Protein AF-A0A101H3A5-F1 (afdb_monomer_lite)

Secondary structure (DSSP, 8-state):
---SPEEEES---SSEEEEEEES-SHHHHHHHTEEEEEEEEGGGEEEEEE-TTT-HHHHHHHHHHHSTTTSSEEEEEEEEEETTEEEE-----TT------S--SS-B-TTEEEEE-TTSTTTT-EEEESS-BSSB-TTSSBGGGEEEEEEES-GGGGGG--TT-EEEEEE---

Structure (mmCIF, N/CA/C/O backbone):
data_AF-A0A101H3A5-F1
#
_entry.id   AF-A0A101H3A5-F1
#
loop_
_atom_site.group_PDB
_atom_site.id
_atom_site.type_symbol
_atom_site.label_atom_id
_atom_site.label_alt_id
_atom_site.label_comp_id
_atom_site.label_asym_id
_atom_site.label_entity_id
_atom_site.label_seq_id
_atom_site.pdbx_PDB_ins_code
_atom_site.Cartn_x
_atom_site.Cartn_y
_atom_site.Cartn_z
_atom_site.occupancy
_atom_site.B_iso_or_equiv
_atom_site.auth_seq_id
_atom_site.auth_comp_id
_atom_site.auth_asym_id
_atom_site.auth_atom_id
_atom_site.pdbx_PDB_model_num
ATOM 1 N N . GLU A 1 1 ? -26.408 -11.918 26.104 1.00 45.31 1 GLU A N 1
ATOM 2 C CA . GLU A 1 1 ? -25.743 -11.228 27.230 1.00 45.31 1 GLU A CA 1
ATOM 3 C C . GLU A 1 1 ? -24.858 -10.117 26.681 1.00 45.31 1 GLU A C 1
ATOM 5 O O . GLU A 1 1 ? -24.035 -10.393 25.813 1.00 45.31 1 GLU A O 1
ATOM 10 N N . SER A 1 2 ? -25.055 -8.864 27.106 1.00 60.91 2 SER A N 1
ATOM 11 C CA . SER A 1 2 ? -24.129 -7.779 26.770 1.00 60.91 2 SER A CA 1
ATOM 12 C C . SER A 1 2 ? -22.899 -7.920 27.667 1.00 60.91 2 SER A C 1
ATOM 14 O O . SER A 1 2 ? -23.014 -7.956 28.888 1.00 60.91 2 SER A O 1
ATOM 16 N N . ARG A 1 3 ? -21.700 -8.023 27.084 1.00 64.88 3 ARG A N 1
ATOM 17 C CA . ARG A 1 3 ? -20.439 -8.217 27.833 1.00 64.88 3 ARG A CA 1
ATOM 18 C C . ARG A 1 3 ? -20.024 -7.003 28.689 1.00 64.88 3 ARG A C 1
ATOM 20 O O . ARG A 1 3 ? -18.894 -6.943 29.155 1.00 64.88 3 ARG A O 1
ATOM 27 N N . GLY A 1 4 ? -20.917 -6.030 28.882 1.00 86.56 4 GLY A N 1
ATOM 28 C CA . GLY A 1 4 ? -20.675 -4.823 29.669 1.00 86.56 4 GLY A CA 1
ATOM 29 C C . GLY A 1 4 ? -19.625 -3.875 29.086 1.00 86.56 4 GLY A C 1
ATOM 30 O O . GLY A 1 4 ? -19.153 -3.026 29.827 1.00 86.56 4 GLY A O 1
ATOM 31 N N . ILE A 1 5 ? -19.249 -4.022 27.809 1.00 91.38 5 ILE A N 1
ATOM 32 C CA . ILE A 1 5 ? -18.293 -3.138 27.128 1.00 91.38 5 ILE A CA 1
ATOM 33 C C . ILE A 1 5 ? -19.063 -2.017 26.424 1.00 91.38 5 ILE A C 1
ATOM 35 O O . ILE A 1 5 ? -19.974 -2.295 25.643 1.00 91.38 5 ILE A O 1
ATOM 39 N N . SER A 1 6 ? -18.692 -0.768 26.695 1.00 92.88 6 SER A N 1
ATOM 40 C CA . SER A 1 6 ? -19.226 0.424 26.031 1.00 92.88 6 SER A CA 1
ATOM 41 C C . SER A 1 6 ? -18.375 0.812 24.816 1.00 92.88 6 SER A C 1
ATOM 43 O O . SER A 1 6 ? -17.151 0.847 24.913 1.00 92.88 6 SER A O 1
ATOM 45 N N . LEU A 1 7 ? -19.011 1.110 23.681 1.00 92.00 7 LEU A N 1
ATOM 46 C CA . LEU A 1 7 ? -18.356 1.636 22.479 1.00 92.00 7 LEU A CA 1
ATOM 47 C C . LEU A 1 7 ? -18.612 3.142 22.388 1.00 92.00 7 LEU A C 1
ATOM 49 O O . LEU A 1 7 ? -19.763 3.571 22.456 1.00 92.00 7 LEU A O 1
ATOM 53 N N . LYS A 1 8 ? -17.555 3.930 22.192 1.00 94.44 8 LYS A N 1
ATOM 54 C CA . LYS A 1 8 ? -17.633 5.369 21.936 1.00 94.44 8 LYS A CA 1
ATOM 55 C C . LYS A 1 8 ? -17.025 5.683 20.572 1.00 94.44 8 LYS A C 1
ATOM 57 O O . LYS A 1 8 ? -15.818 5.564 20.403 1.00 94.44 8 LYS A O 1
ATOM 62 N N . ALA A 1 9 ? -17.844 6.090 19.612 1.00 92.31 9 ALA A N 1
ATOM 63 C CA . ALA A 1 9 ? -17.345 6.600 18.341 1.00 92.31 9 ALA A CA 1
ATOM 64 C C . ALA A 1 9 ? -17.035 8.102 18.441 1.00 92.31 9 ALA A C 1
ATOM 66 O O . ALA A 1 9 ? -17.641 8.829 19.230 1.00 92.31 9 ALA A O 1
ATOM 67 N N . ASP A 1 10 ? -16.084 8.563 17.638 1.00 93.00 10 ASP A N 1
ATOM 68 C CA . ASP A 1 10 ? -15.789 9.981 17.413 1.00 93.00 10 ASP A CA 1
ATOM 69 C C . ASP A 1 10 ? -16.868 10.696 16.576 1.00 93.00 10 ASP A C 1
ATOM 71 O O . ASP A 1 10 ? -16.977 11.922 16.617 1.00 93.00 10 ASP A O 1
ATOM 75 N N . SER A 1 11 ? -17.689 9.941 15.842 1.00 91.38 11 SER A N 1
ATOM 76 C CA . SER A 1 11 ? -18.798 10.444 15.035 1.00 91.38 11 SER A CA 1
ATOM 77 C C . SER A 1 11 ? -19.931 9.421 14.923 1.00 91.38 11 SER A C 1
ATOM 79 O O . SER A 1 11 ? -19.687 8.226 14.786 1.00 91.38 11 SER A O 1
ATOM 81 N N . GLU A 1 12 ? -21.173 9.910 14.911 1.00 87.12 12 GLU A N 1
ATOM 82 C CA . GLU A 1 12 ? -22.395 9.115 14.688 1.00 87.12 12 GLU A CA 1
ATOM 83 C C . GLU A 1 12 ? -22.836 9.103 13.209 1.00 87.12 12 GLU A C 1
ATOM 85 O O . GLU A 1 12 ? -23.875 8.538 12.861 1.00 87.12 12 GLU A O 1
ATOM 90 N N . SER A 1 13 ? -22.087 9.764 12.317 1.00 88.62 13 SER A N 1
ATOM 91 C CA . SER A 1 13 ? -22.443 9.824 10.897 1.00 88.62 13 SER A CA 1
ATOM 92 C C . SER A 1 13 ? -22.400 8.426 10.256 1.00 88.62 13 SER A C 1
ATOM 94 O O . SER A 1 13 ? -21.523 7.620 10.578 1.00 88.62 13 SER A O 1
ATOM 96 N N . PRO A 1 14 ? -23.328 8.111 9.333 1.00 86.56 14 PRO A N 1
ATOM 97 C CA . PRO A 1 14 ? -23.389 6.795 8.704 1.00 86.56 14 PRO A CA 1
ATOM 98 C C . PRO A 1 14 ? -22.188 6.541 7.776 1.00 86.56 14 PRO A C 1
ATOM 100 O O . PRO A 1 14 ? -21.543 7.478 7.321 1.00 86.56 14 PRO A O 1
ATOM 103 N N . LYS A 1 15 ? -21.948 5.262 7.438 1.00 88.69 15 LYS A N 1
ATOM 104 C CA . LYS A 1 15 ? -20.932 4.793 6.463 1.00 88.69 15 LYS A CA 1
ATOM 105 C C . LYS A 1 15 ? -19.480 5.148 6.803 1.00 88.69 15 LYS A C 1
ATOM 107 O O . LYS A 1 15 ? -18.701 5.550 5.944 1.00 88.69 15 LYS A O 1
ATOM 112 N N . ARG A 1 16 ? -19.102 4.957 8.062 1.00 92.00 16 ARG A N 1
ATOM 113 C CA . ARG A 1 16 ? -17.734 5.200 8.522 1.00 92.00 16 ARG A CA 1
ATOM 114 C C . ARG A 1 16 ? -17.004 3.899 8.810 1.00 92.00 16 ARG A C 1
ATOM 116 O O . ARG A 1 16 ? -17.619 2.908 9.204 1.00 92.00 16 ARG A O 1
ATOM 123 N N . ILE A 1 17 ? -15.691 3.910 8.625 1.00 91.44 17 ILE A N 1
ATOM 124 C CA . ILE A 1 17 ? -14.802 2.784 8.909 1.00 91.44 17 ILE A CA 1
ATOM 125 C C . ILE A 1 17 ? -13.940 3.122 10.118 1.00 91.44 17 ILE A C 1
ATOM 127 O O . ILE A 1 17 ? -13.439 4.237 10.234 1.00 91.44 17 ILE A O 1
ATOM 131 N N . VAL A 1 18 ? -13.758 2.153 11.015 1.00 91.69 18 VAL A N 1
ATOM 132 C CA . VAL A 1 18 ? -12.829 2.266 12.145 1.00 91.69 18 VAL A CA 1
ATOM 133 C C . VAL A 1 18 ? -11.393 2.215 11.624 1.00 91.69 18 VAL A C 1
ATOM 135 O O . VAL A 1 18 ? -10.988 1.216 11.030 1.00 91.69 18 VAL A O 1
ATOM 138 N N . ILE A 1 19 ? -10.630 3.278 11.875 1.00 91.56 19 ILE A N 1
ATOM 139 C CA . ILE A 1 19 ? -9.212 3.383 11.495 1.00 91.56 19 ILE A CA 1
ATOM 140 C C . ILE A 1 19 ? -8.273 3.245 12.695 1.00 91.56 19 ILE A C 1
ATOM 142 O O . ILE A 1 19 ? -7.116 2.870 12.531 1.00 91.56 19 ILE A O 1
ATOM 146 N N . SER A 1 20 ? -8.764 3.495 13.910 1.00 90.62 20 SER A N 1
ATOM 147 C CA . SER A 1 20 ? -8.029 3.219 15.143 1.00 90.62 20 SER A CA 1
ATOM 148 C C . SER A 1 20 ? -8.972 3.020 16.329 1.00 90.62 20 SER A C 1
ATOM 150 O O . SER A 1 20 ? -10.154 3.369 16.278 1.00 90.62 20 SER A O 1
ATOM 152 N N . GLN A 1 21 ? -8.447 2.429 17.401 1.00 92.88 21 GLN A N 1
ATOM 153 C CA . GLN A 1 21 ? -9.164 2.240 18.658 1.00 92.88 21 GLN A CA 1
ATOM 154 C C . GLN A 1 21 ? -8.250 2.487 19.858 1.00 92.88 21 GLN A C 1
ATOM 156 O O . GLN A 1 21 ? -7.052 2.219 19.783 1.00 92.88 21 GLN A O 1
ATOM 161 N N . GLU A 1 22 ? -8.846 2.906 20.970 1.00 94.31 22 GLU A N 1
ATOM 162 C CA . GLU A 1 22 ? -8.202 3.038 22.276 1.00 94.31 22 GLU A CA 1
ATOM 163 C C . GLU A 1 22 ? -9.150 2.493 23.367 1.00 94.31 22 GLU A C 1
ATOM 165 O O . GLU A 1 22 ? -10.294 2.952 23.445 1.00 94.31 22 GLU A O 1
ATOM 170 N N . PRO A 1 23 ? -8.742 1.525 24.205 1.00 94.12 23 PRO A N 1
ATOM 171 C CA . PRO A 1 23 ? -7.439 0.860 24.213 1.00 94.12 23 PRO A CA 1
ATOM 172 C C . PRO A 1 23 ? -7.156 0.003 22.979 1.00 94.12 23 PRO A C 1
ATOM 174 O O . PRO A 1 23 ? -8.051 -0.634 22.418 1.00 94.12 23 PRO A O 1
ATOM 177 N N . GLY A 1 24 ? -5.885 -0.065 22.580 1.00 90.12 24 GLY A N 1
ATOM 178 C CA . GLY A 1 24 ? -5.443 -0.810 21.396 1.00 90.12 24 GLY A CA 1
ATOM 179 C C . GLY A 1 24 ? -5.501 -2.339 21.520 1.00 90.12 24 GLY A C 1
ATOM 180 O O . GLY A 1 24 ? -5.362 -3.037 20.515 1.00 90.12 24 GLY A O 1
ATOM 181 N N . THR A 1 25 ? -5.695 -2.891 22.726 1.00 90.12 25 THR A N 1
ATOM 182 C CA . THR A 1 25 ? -5.689 -4.344 22.956 1.00 90.12 25 THR A CA 1
ATOM 183 C C . THR A 1 25 ? -6.992 -4.855 23.557 1.00 90.12 25 THR A C 1
ATOM 185 O O . THR A 1 25 ? -7.642 -4.200 24.367 1.00 90.12 25 THR A O 1
ATOM 188 N N . THR A 1 26 ? -7.363 -6.090 23.208 1.00 90.00 26 THR A N 1
ATOM 189 C CA . THR A 1 26 ? -8.560 -6.739 23.761 1.00 90.00 26 THR A CA 1
ATOM 190 C C . THR A 1 26 ? -8.497 -6.886 25.283 1.00 90.00 26 THR A C 1
ATOM 192 O O . THR A 1 26 ? -9.530 -6.791 25.941 1.00 90.00 26 THR A O 1
ATOM 195 N N . LEU A 1 27 ? -7.309 -7.113 25.855 1.00 93.56 27 LEU A N 1
ATOM 196 C CA . LEU A 1 27 ? -7.141 -7.250 27.304 1.00 93.56 27 LEU A CA 1
ATOM 197 C C . LEU A 1 27 ? -7.436 -5.933 28.024 1.00 93.56 27 LEU A C 1
ATOM 199 O O . LEU A 1 27 ? -8.144 -5.937 29.032 1.00 93.56 27 LEU A O 1
ATOM 203 N N . ASP A 1 28 ? -6.960 -4.819 27.474 1.00 94.94 28 ASP A N 1
ATOM 204 C CA . ASP A 1 28 ? -7.196 -3.496 28.045 1.00 94.94 28 ASP A CA 1
ATOM 205 C C . ASP A 1 28 ? -8.663 -3.083 27.891 1.00 94.94 28 ASP A C 1
ATOM 207 O O . ASP A 1 28 ? -9.275 -2.642 28.859 1.00 94.94 28 ASP A O 1
ATOM 211 N N . VAL A 1 29 ? -9.293 -3.366 26.745 1.00 94.69 29 VAL A N 1
ATOM 212 C CA . VAL A 1 29 ? -10.740 -3.144 26.555 1.00 94.69 29 VAL A CA 1
ATOM 213 C C . VAL A 1 29 ? -11.574 -3.934 27.569 1.00 94.69 29 VAL A C 1
ATOM 215 O O . VAL A 1 29 ? -12.538 -3.413 28.130 1.00 94.69 29 VAL A O 1
ATOM 218 N N . LEU A 1 30 ? -11.222 -5.196 27.838 1.00 93.31 30 LEU A N 1
ATOM 219 C CA . LEU A 1 30 ? -11.921 -6.011 28.840 1.00 93.31 30 LEU A CA 1
ATOM 220 C C . LEU A 1 30 ? -11.729 -5.469 30.262 1.00 93.31 30 LEU A C 1
ATOM 222 O O . LEU A 1 30 ? -12.654 -5.542 31.073 1.00 93.31 30 LEU A O 1
ATOM 226 N N . LYS A 1 31 ? -10.543 -4.928 30.558 1.00 93.62 31 LYS A N 1
ATOM 227 C CA . LYS A 1 31 ? -10.215 -4.306 31.844 1.00 93.62 31 LYS A CA 1
ATOM 228 C C . LYS A 1 31 ? -10.975 -2.995 32.047 1.00 93.62 31 LYS A C 1
ATOM 230 O O . LYS A 1 31 ? -11.534 -2.783 33.120 1.00 93.62 31 LYS A O 1
ATOM 235 N N . GLU A 1 32 ? -11.011 -2.140 31.031 1.00 94.31 32 GLU A N 1
ATOM 236 C CA . GLU A 1 32 ? -11.638 -0.816 31.085 1.00 94.31 32 GLU A CA 1
ATOM 237 C C . GLU A 1 32 ? -13.152 -0.860 30.881 1.00 94.31 32 GLU A C 1
ATOM 239 O O . GLU A 1 32 ? -13.859 0.056 31.296 1.00 94.31 32 GLU A O 1
ATOM 244 N N . LYS A 1 33 ? -13.666 -1.935 30.270 1.00 94.62 33 LYS A N 1
ATOM 245 C CA . LYS A 1 33 ? -15.075 -2.080 29.873 1.00 94.62 33 LYS A CA 1
ATOM 246 C C . LYS A 1 33 ? -15.554 -0.960 28.945 1.00 94.62 33 LYS A C 1
ATOM 248 O O . LYS A 1 33 ? -16.752 -0.696 28.834 1.00 94.62 33 LYS A O 1
ATOM 253 N N . GLN A 1 34 ? -14.630 -0.320 28.246 1.00 94.31 34 GLN A N 1
ATOM 254 C CA . GLN A 1 34 ? -14.905 0.717 27.272 1.00 94.31 34 GLN A CA 1
ATOM 255 C C . GLN A 1 34 ? -13.868 0.648 26.154 1.00 94.31 34 GLN A C 1
ATOM 257 O O . GLN A 1 34 ? -12.732 0.235 26.368 1.00 94.31 34 GLN A O 1
ATOM 262 N N . VAL A 1 35 ? -14.282 1.039 24.955 1.00 95.56 35 VAL A N 1
ATOM 263 C CA . VAL A 1 35 ? -13.397 1.277 23.822 1.00 95.56 35 VAL A CA 1
ATOM 264 C C . VAL A 1 35 ? -13.880 2.515 23.080 1.00 95.56 35 VAL A C 1
ATOM 266 O O . VAL A 1 35 ? -15.072 2.662 22.801 1.00 95.56 35 VAL A O 1
ATOM 269 N N . SER A 1 36 ? -12.954 3.414 22.784 1.00 96.06 36 SER A N 1
ATOM 270 C CA . SER A 1 36 ? -13.170 4.538 21.884 1.00 96.06 36 SER A CA 1
ATOM 271 C C . SER A 1 36 ? -12.625 4.186 20.506 1.00 96.06 36 SER A C 1
ATOM 273 O O . SER A 1 36 ? -11.554 3.593 20.405 1.00 96.06 36 SER A O 1
ATOM 275 N N . VAL A 1 37 ? -13.349 4.537 19.450 1.00 94.19 37 VAL A N 1
ATOM 276 C CA . VAL A 1 37 ? -12.925 4.319 18.065 1.00 94.19 37 VAL A CA 1
ATOM 277 C C . VAL A 1 37 ? -12.839 5.643 17.327 1.00 94.19 37 VAL A C 1
ATOM 279 O O . VAL A 1 37 ? -13.738 6.479 17.433 1.00 94.19 37 VAL A O 1
ATOM 282 N N . THR A 1 38 ? -11.765 5.801 16.564 1.00 93.56 38 THR A N 1
ATOM 283 C CA . THR A 1 38 ? -11.629 6.870 15.577 1.00 93.56 38 THR A CA 1
ATOM 284 C C . THR A 1 38 ? -12.060 6.318 14.234 1.00 93.56 38 THR A C 1
ATOM 286 O O . THR A 1 38 ? -11.674 5.206 13.844 1.00 93.56 38 THR A O 1
ATOM 289 N N . THR A 1 39 ? -12.870 7.086 13.520 1.00 93.56 39 THR A N 1
ATOM 290 C CA . THR A 1 39 ? -13.487 6.641 12.280 1.00 93.56 39 THR A CA 1
ATOM 291 C C . THR A 1 39 ? -13.215 7.607 11.134 1.00 93.56 39 THR A C 1
ATOM 293 O O . THR A 1 39 ? -12.937 8.786 11.338 1.00 93.56 39 THR A O 1
ATOM 296 N N . MET A 1 40 ? -13.319 7.107 9.909 1.00 91.50 40 MET A N 1
ATOM 297 C CA . MET A 1 40 ? -13.141 7.853 8.662 1.00 91.50 40 MET A CA 1
ATOM 298 C C . MET A 1 40 ? -14.311 7.564 7.720 1.00 91.50 40 MET A C 1
ATOM 300 O O . MET A 1 40 ? -14.935 6.508 7.836 1.00 91.50 40 MET A O 1
ATOM 304 N N . ASP A 1 41 ? -14.634 8.489 6.815 1.00 92.12 41 ASP A N 1
ATOM 305 C CA . ASP A 1 41 ? -15.611 8.205 5.764 1.00 92.12 41 ASP A CA 1
ATOM 306 C C . ASP A 1 41 ? -15.112 7.045 4.892 1.00 92.12 41 ASP A C 1
ATOM 308 O O . ASP A 1 41 ? -13.939 6.983 4.530 1.00 92.12 41 ASP A O 1
ATOM 312 N N . GLN A 1 42 ? -15.981 6.090 4.568 1.00 89.31 42 GLN A N 1
ATOM 313 C CA . GLN A 1 42 ? -15.603 4.981 3.697 1.00 89.31 42 GLN A CA 1
ATOM 314 C C . GLN A 1 42 ? -15.087 5.462 2.330 1.00 89.31 42 GLN A C 1
ATOM 316 O O . GLN A 1 42 ? -14.244 4.783 1.739 1.00 89.31 42 GLN A O 1
ATOM 321 N N . ASP A 1 43 ? -15.554 6.614 1.851 1.00 89.25 43 ASP A N 1
ATOM 322 C CA . ASP A 1 43 ? -15.135 7.182 0.570 1.00 89.25 43 ASP A CA 1
ATOM 323 C C . ASP A 1 43 ? -13.690 7.724 0.603 1.00 89.25 43 ASP A C 1
ATOM 325 O O . ASP A 1 43 ? -13.059 7.828 -0.449 1.00 89.25 43 ASP A O 1
ATOM 329 N N . ASP A 1 44 ? -13.121 7.967 1.790 1.00 91.00 44 ASP A N 1
ATOM 330 C CA . ASP A 1 44 ? -11.727 8.401 1.974 1.00 91.00 44 ASP A CA 1
ATOM 331 C C . ASP A 1 44 ? -10.731 7.221 2.045 1.00 91.00 44 ASP A C 1
ATOM 333 O O . ASP A 1 44 ? -9.516 7.421 2.074 1.00 91.00 44 ASP A O 1
ATOM 337 N N . VAL A 1 45 ? -11.224 5.976 2.041 1.00 93.88 45 VAL A N 1
ATOM 338 C CA . VAL A 1 45 ? -10.390 4.765 2.021 1.00 93.88 45 VAL A CA 1
ATOM 339 C C . VAL A 1 45 ? -10.153 4.309 0.585 1.00 93.88 45 VAL A C 1
ATOM 341 O O . VAL A 1 45 ? -11.088 4.218 -0.210 1.00 93.88 45 VAL A O 1
ATOM 344 N N . ILE A 1 46 ? -8.903 3.995 0.253 1.00 95.88 46 ILE A N 1
ATOM 345 C CA . ILE A 1 46 ? -8.478 3.554 -1.078 1.00 95.88 46 ILE A CA 1
ATOM 346 C C . ILE A 1 46 ? -8.454 2.026 -1.135 1.00 95.88 46 ILE A C 1
ATOM 348 O O . ILE A 1 46 ? -7.751 1.372 -0.358 1.00 95.88 46 ILE A O 1
ATOM 352 N N . ASP A 1 47 ? -9.181 1.444 -2.085 1.00 96.69 47 ASP A N 1
ATOM 353 C CA . ASP A 1 47 ? -9.140 0.001 -2.304 1.00 96.69 47 ASP A CA 1
ATOM 354 C C . ASP A 1 47 ? -7.883 -0.417 -3.086 1.00 96.69 47 ASP A C 1
ATOM 356 O O . ASP A 1 47 ? -7.516 0.176 -4.107 1.00 96.69 47 ASP A O 1
ATOM 360 N N . ILE A 1 48 ? -7.251 -1.502 -2.636 1.00 98.12 48 ILE A N 1
ATOM 361 C CA . ILE A 1 48 ? -6.102 -2.131 -3.292 1.00 98.12 48 ILE A CA 1
ATOM 362 C C . ILE A 1 48 ? -6.322 -3.635 -3.474 1.00 98.12 48 ILE A C 1
ATOM 364 O O . ILE A 1 48 ? -6.975 -4.291 -2.664 1.00 98.12 48 ILE A O 1
ATOM 368 N N . THR A 1 49 ? -5.727 -4.210 -4.512 1.00 98.12 49 THR A N 1
ATOM 369 C CA . THR A 1 49 ? -5.622 -5.667 -4.687 1.00 98.12 49 THR A CA 1
ATOM 370 C C . THR A 1 49 ? -4.155 -6.057 -4.661 1.00 98.12 49 THR A C 1
ATOM 372 O O . THR A 1 49 ? -3.361 -5.436 -5.359 1.00 98.12 49 THR A O 1
ATOM 375 N N . LEU A 1 50 ? -3.796 -7.076 -3.879 1.00 98.12 50 LEU A N 1
ATOM 376 C CA . LEU A 1 50 ? -2.418 -7.549 -3.739 1.00 98.12 50 LEU A CA 1
ATOM 377 C C . LEU A 1 50 ? -2.212 -8.877 -4.474 1.00 98.12 50 LEU A C 1
ATOM 379 O O . LEU A 1 50 ? -3.109 -9.715 -4.547 1.00 98.12 50 LEU A O 1
ATOM 383 N N . PHE A 1 51 ? -1.023 -9.067 -5.039 1.00 97.56 51 PHE A N 1
ATOM 384 C CA . PHE A 1 51 ? -0.658 -10.248 -5.820 1.00 97.56 51 PHE A CA 1
ATOM 385 C C . PHE A 1 51 ? 0.099 -11.269 -4.968 1.00 97.56 51 PHE A C 1
ATOM 387 O O . PHE A 1 51 ? 1.299 -11.476 -5.158 1.00 97.56 51 PHE A O 1
ATOM 394 N N . ASP A 1 52 ? -0.610 -11.932 -4.054 1.00 96.44 52 ASP A N 1
ATOM 395 C CA . ASP A 1 52 ? -0.046 -12.958 -3.164 1.00 96.44 52 ASP A CA 1
ATOM 396 C C . ASP A 1 52 ? 0.727 -14.055 -3.909 1.00 96.44 52 ASP A C 1
ATOM 398 O O . ASP A 1 52 ? 1.794 -14.465 -3.464 1.00 96.44 52 ASP A O 1
ATOM 402 N N . ASP A 1 53 ? 0.233 -14.488 -5.070 1.00 97.19 53 ASP A N 1
ATOM 403 C CA . ASP A 1 53 ? 0.855 -15.576 -5.833 1.00 97.19 53 ASP A CA 1
ATOM 404 C C . ASP A 1 53 ? 2.124 -15.142 -6.581 1.00 97.19 53 ASP A C 1
ATOM 406 O O . ASP A 1 53 ? 2.963 -15.976 -6.921 1.00 97.19 53 ASP A O 1
ATOM 410 N N . LYS A 1 54 ? 2.266 -13.840 -6.868 1.00 97.25 54 LYS A N 1
ATOM 411 C CA . LYS A 1 54 ? 3.374 -13.310 -7.678 1.00 97.25 54 LYS A CA 1
ATOM 412 C C . LYS A 1 5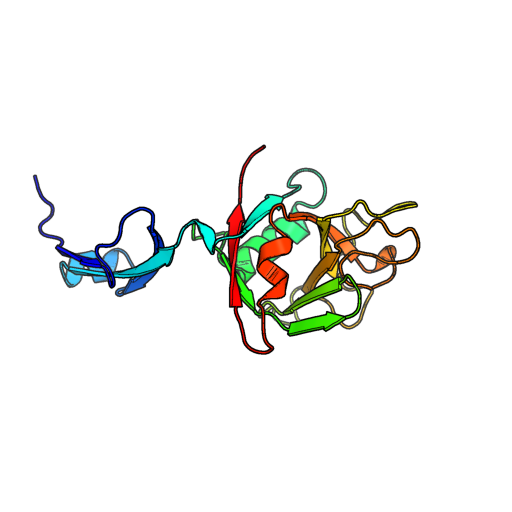4 ? 4.477 -12.693 -6.830 1.00 97.25 54 LYS A C 1
ATOM 414 O O . LYS A 1 54 ? 5.647 -12.856 -7.165 1.00 97.25 54 LYS A O 1
ATOM 419 N N . ALA A 1 55 ? 4.110 -11.989 -5.760 1.00 97.69 55 ALA A N 1
ATOM 420 C CA . ALA A 1 55 ? 5.042 -11.288 -4.882 1.00 97.69 55 ALA A CA 1
ATOM 421 C C . ALA A 1 55 ? 4.801 -11.583 -3.387 1.00 97.69 55 ALA A C 1
ATOM 423 O O . ALA A 1 55 ? 4.666 -10.646 -2.595 1.00 97.69 55 ALA A O 1
ATOM 424 N N . PRO A 1 56 ? 4.722 -12.863 -2.963 1.00 98.06 56 PRO A N 1
ATOM 425 C CA . PRO A 1 56 ? 4.307 -13.230 -1.607 1.00 98.06 56 PRO A CA 1
ATOM 426 C C . PRO A 1 56 ? 5.170 -12.598 -0.510 1.00 98.06 56 PRO A C 1
ATOM 428 O O . PRO A 1 56 ? 4.655 -12.229 0.547 1.00 98.06 56 PRO A O 1
ATOM 431 N N . ARG A 1 57 ? 6.485 -12.464 -0.729 1.00 98.31 57 ARG A N 1
ATOM 432 C CA . ARG A 1 57 ? 7.405 -11.943 0.295 1.00 98.31 57 ARG A CA 1
ATOM 433 C C . ARG A 1 57 ? 7.282 -10.433 0.424 1.00 98.31 57 ARG A C 1
ATOM 435 O O . ARG A 1 57 ? 7.189 -9.918 1.536 1.00 98.31 57 ARG A O 1
ATOM 442 N N . THR A 1 58 ? 7.255 -9.734 -0.703 1.00 98.50 58 THR A N 1
ATOM 443 C CA . THR A 1 58 ? 7.117 -8.276 -0.746 1.00 98.50 58 THR A CA 1
ATOM 444 C C . THR A 1 58 ? 5.746 -7.854 -0.229 1.00 98.50 58 THR A C 1
ATOM 446 O O . THR A 1 58 ? 5.652 -6.923 0.566 1.00 98.50 58 THR A O 1
ATOM 449 N N . VAL A 1 59 ? 4.691 -8.589 -0.590 1.00 98.50 59 VAL A N 1
ATOM 450 C CA . VAL A 1 59 ? 3.330 -8.378 -0.083 1.00 98.50 59 VAL A CA 1
ATOM 451 C C . VAL A 1 59 ? 3.254 -8.591 1.434 1.00 98.50 59 VAL A C 1
ATOM 453 O O . VAL A 1 59 ? 2.611 -7.800 2.123 1.00 98.50 59 VAL A O 1
ATOM 456 N N . ASP A 1 60 ? 3.918 -9.609 1.997 1.00 98.38 60 ASP A N 1
ATOM 457 C CA . ASP A 1 60 ? 3.954 -9.805 3.456 1.00 98.38 60 ASP A CA 1
ATOM 458 C C . ASP A 1 60 ? 4.628 -8.633 4.187 1.00 98.38 60 ASP A C 1
ATOM 460 O O . ASP A 1 60 ? 4.106 -8.154 5.199 1.00 98.38 60 ASP A O 1
ATOM 464 N N . ILE A 1 61 ? 5.743 -8.130 3.643 1.00 98.31 61 ILE A N 1
ATOM 465 C CA . ILE A 1 61 ? 6.441 -6.941 4.153 1.00 98.31 61 ILE A CA 1
ATOM 466 C C . ILE A 1 61 ? 5.510 -5.728 4.084 1.00 98.31 61 ILE A C 1
ATOM 468 O O . ILE A 1 61 ? 5.272 -5.088 5.109 1.00 98.31 61 ILE A O 1
ATOM 472 N N . PHE A 1 62 ? 4.918 -5.464 2.918 1.00 98.44 62 PHE A N 1
ATOM 473 C CA . PHE A 1 62 ? 3.973 -4.368 2.723 1.00 98.44 62 PHE A CA 1
ATOM 474 C C . PHE A 1 62 ? 2.829 -4.426 3.743 1.00 98.44 62 PHE A C 1
ATOM 476 O O . PHE A 1 62 ? 2.583 -3.452 4.454 1.00 98.44 62 PHE A O 1
ATOM 483 N N . ARG A 1 63 ? 2.181 -5.588 3.917 1.00 98.25 63 ARG A N 1
ATOM 484 C CA . ARG A 1 63 ? 1.097 -5.751 4.899 1.00 98.25 63 ARG A CA 1
ATOM 485 C C . ARG A 1 63 ? 1.558 -5.523 6.335 1.00 98.25 63 ARG A C 1
ATOM 487 O O . ARG A 1 63 ? 0.803 -4.994 7.150 1.00 98.25 63 ARG A O 1
ATOM 494 N N . ARG A 1 64 ? 2.769 -5.956 6.687 1.00 97.81 64 ARG A N 1
ATOM 495 C CA . ARG A 1 64 ? 3.312 -5.777 8.039 1.00 97.81 64 ARG A CA 1
ATOM 496 C C . ARG A 1 64 ? 3.519 -4.300 8.367 1.00 97.81 64 ARG A C 1
ATOM 498 O O . ARG A 1 64 ? 3.135 -3.899 9.462 1.00 97.81 64 ARG A O 1
ATOM 505 N N . PHE A 1 65 ? 4.099 -3.530 7.451 1.00 97.62 65 PHE A N 1
ATOM 506 C CA . PHE A 1 65 ? 4.495 -2.141 7.715 1.00 97.62 65 PHE A CA 1
ATOM 507 C C . PHE A 1 65 ? 3.409 -1.108 7.417 1.00 97.62 65 PHE A C 1
ATOM 509 O O . PHE A 1 65 ? 3.451 -0.015 7.962 1.00 97.62 65 PHE A O 1
ATOM 516 N N . THR A 1 66 ? 2.377 -1.481 6.662 1.00 97.25 66 THR A N 1
ATOM 517 C CA . THR A 1 66 ? 1.141 -0.686 6.552 1.00 97.25 66 THR A CA 1
ATOM 518 C C . THR A 1 66 ? 0.118 -1.008 7.639 1.00 97.25 66 THR A C 1
ATOM 520 O O . THR A 1 66 ? -0.867 -0.297 7.793 1.00 97.25 66 THR A O 1
ATOM 523 N N . GLY A 1 67 ? 0.301 -2.097 8.393 1.00 95.75 67 GLY A N 1
ATOM 524 C CA . GLY A 1 67 ? -0.651 -2.555 9.410 1.00 95.75 67 GLY A CA 1
ATOM 525 C C . GLY A 1 67 ? -1.738 -3.509 8.898 1.00 95.75 67 GLY A C 1
ATOM 526 O O . GLY A 1 67 ? -2.394 -4.154 9.720 1.00 95.75 67 GLY A O 1
ATOM 527 N N . LEU A 1 68 ? -1.864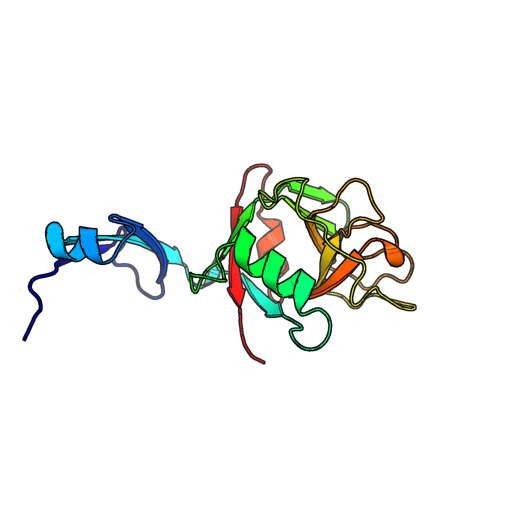 -3.714 7.580 1.00 96.44 68 LEU A N 1
ATOM 528 C CA . LEU A 1 68 ? -2.829 -4.643 6.961 1.00 96.44 68 LEU A CA 1
ATOM 529 C C . LEU A 1 68 ? -2.691 -6.102 7.429 1.00 96.44 68 LEU A C 1
ATOM 531 O O . LEU A 1 68 ? -3.612 -6.902 7.295 1.00 96.44 68 LEU A O 1
ATOM 535 N N . LYS A 1 69 ? -1.546 -6.487 8.008 1.00 94.88 69 LYS A N 1
ATOM 536 C CA . LYS A 1 69 ? -1.366 -7.822 8.606 1.00 94.88 69 LYS A CA 1
ATOM 537 C C . LYS A 1 69 ? -2.257 -8.039 9.836 1.00 94.88 69 LYS A C 1
ATOM 539 O O . LYS A 1 69 ? -2.544 -9.183 10.182 1.00 94.88 69 LYS A O 1
ATOM 544 N N . ARG A 1 70 ? -2.619 -6.962 10.539 1.00 90.12 70 ARG A N 1
ATOM 545 C CA . ARG A 1 70 ? -3.365 -6.991 11.809 1.00 90.12 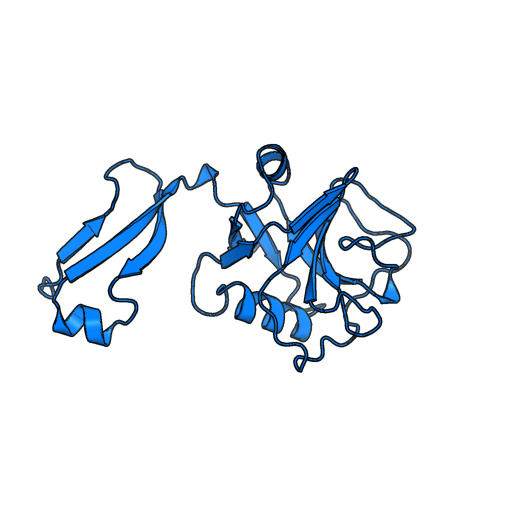70 ARG A CA 1
ATOM 546 C C . ARG A 1 70 ? -4.723 -6.310 11.707 1.00 90.12 70 ARG A C 1
ATOM 548 O O . ARG A 1 70 ? -5.646 -6.714 12.407 1.00 90.12 70 ARG A O 1
ATOM 555 N N . TYR A 1 71 ? -4.828 -5.295 10.858 1.00 91.88 71 TYR A N 1
ATOM 556 C CA . TYR A 1 71 ? -5.999 -4.441 10.738 1.00 91.88 71 TYR A CA 1
ATOM 557 C C . TYR A 1 71 ? -6.601 -4.543 9.340 1.00 91.88 71 TYR A C 1
ATOM 559 O O . TYR A 1 71 ? -5.903 -4.798 8.366 1.00 91.88 71 TYR A O 1
ATOM 567 N N . SER A 1 72 ? -7.912 -4.319 9.245 1.00 90.94 72 SER A N 1
ATOM 568 C CA . SER A 1 72 ? -8.605 -4.280 7.949 1.00 90.94 72 SER A CA 1
ATOM 569 C C . SER A 1 72 ? -8.255 -3.046 7.111 1.00 90.94 72 SER A C 1
ATOM 571 O O . SER A 1 72 ? -8.407 -3.082 5.892 1.00 90.94 72 SER A O 1
ATOM 573 N N . ILE A 1 73 ? -7.772 -1.988 7.770 1.00 95.88 73 ILE A N 1
ATOM 574 C CA . ILE A 1 73 ? -7.318 -0.742 7.162 1.00 95.88 73 ILE A CA 1
ATOM 575 C C . ILE A 1 73 ? -5.835 -0.563 7.468 1.00 95.88 73 ILE A C 1
ATOM 577 O O . ILE A 1 73 ? -5.419 -0.666 8.623 1.00 95.88 73 ILE A O 1
ATOM 581 N N . GLY A 1 74 ? -5.050 -0.320 6.425 1.00 96.62 74 GLY A N 1
ATOM 582 C CA . GLY A 1 74 ? -3.644 0.036 6.521 1.00 96.62 74 GLY A CA 1
ATOM 583 C C . GLY A 1 74 ? -3.438 1.538 6.417 1.00 96.62 74 GLY A C 1
ATOM 584 O O . GLY A 1 74 ? -4.280 2.249 5.874 1.00 96.62 74 GLY A O 1
ATOM 585 N N . MET A 1 75 ? -2.295 1.999 6.903 1.00 96.25 75 MET A N 1
ATOM 586 C CA . MET A 1 75 ? -1.838 3.380 6.798 1.00 96.25 75 MET A CA 1
ATOM 587 C C . MET A 1 75 ? -0.613 3.429 5.895 1.00 96.25 75 MET A C 1
ATOM 589 O O . MET A 1 75 ? 0.280 2.586 6.011 1.00 96.25 75 MET A O 1
ATOM 593 N N . LEU A 1 76 ? -0.570 4.410 5.002 1.00 96.81 76 LEU A N 1
ATOM 594 C CA . LEU A 1 76 ? 0.546 4.588 4.088 1.00 96.81 76 LEU A CA 1
ATOM 595 C C . LEU A 1 76 ? 0.892 6.089 4.001 1.00 96.81 76 LEU A C 1
ATOM 597 O O . LEU A 1 76 ? 0.131 6.853 3.401 1.00 96.81 76 LEU A O 1
ATOM 601 N N . PRO A 1 77 ? 1.983 6.537 4.656 1.00 97.38 77 PRO A N 1
ATOM 602 C CA . PRO A 1 77 ? 2.374 7.946 4.681 1.00 97.38 77 PRO A CA 1
ATOM 603 C C . PRO A 1 77 ? 2.737 8.444 3.284 1.00 97.38 77 PRO A C 1
ATOM 605 O O . PRO A 1 77 ? 3.543 7.818 2.592 1.00 97.38 77 PRO A O 1
ATOM 608 N N . PHE A 1 78 ? 2.140 9.553 2.859 1.00 97.62 78 PHE A N 1
ATOM 609 C CA . PHE A 1 78 ? 2.460 10.173 1.581 1.00 97.62 78 PHE A CA 1
ATOM 610 C C . PHE A 1 78 ? 3.819 10.866 1.666 1.00 97.62 78 PHE A C 1
ATOM 612 O O . PHE A 1 78 ? 4.060 11.655 2.580 1.00 97.62 78 PHE A O 1
ATOM 619 N N . PHE A 1 79 ? 4.695 10.558 0.709 1.00 95.81 79 PHE A N 1
ATOM 620 C CA . PHE A 1 79 ? 6.034 11.126 0.648 1.00 95.81 79 PHE A CA 1
ATOM 621 C C . PHE A 1 79 ? 6.060 12.312 -0.315 1.00 95.81 79 PHE A C 1
ATOM 623 O O . PHE A 1 79 ? 6.124 13.459 0.115 1.00 95.81 79 PHE A O 1
ATOM 630 N N . PHE A 1 80 ? 5.940 12.051 -1.616 1.00 95.19 80 PHE A N 1
ATOM 631 C CA . PHE A 1 80 ? 5.772 13.090 -2.629 1.00 95.19 80 PHE A CA 1
ATOM 632 C C . PHE A 1 80 ? 5.187 12.508 -3.916 1.00 95.19 80 PHE A C 1
ATOM 634 O O . PHE A 1 80 ? 5.123 11.293 -4.109 1.00 95.19 80 PHE A O 1
ATOM 641 N N . SER A 1 81 ? 4.781 13.390 -4.820 1.00 95.19 81 SER A N 1
ATOM 642 C CA . SER A 1 81 ? 4.348 13.037 -6.168 1.00 95.19 81 SER A CA 1
ATOM 643 C C . SER A 1 81 ? 5.083 13.880 -7.197 1.00 95.19 81 SER A C 1
ATOM 645 O O . SER A 1 81 ? 5.421 15.037 -6.937 1.00 95.19 81 SER A O 1
ATOM 647 N N . PHE A 1 82 ? 5.296 13.323 -8.379 1.00 93.44 82 PHE A N 1
ATOM 648 C CA . PHE A 1 82 ? 5.798 14.056 -9.535 1.00 93.44 82 PHE A CA 1
ATOM 649 C C . PHE A 1 82 ? 5.233 13.433 -10.809 1.00 93.44 82 PHE A C 1
ATOM 651 O O . PHE A 1 82 ? 5.102 12.213 -10.895 1.00 93.44 82 PHE A O 1
ATOM 658 N N . ASP A 1 83 ? 4.892 14.276 -11.781 1.00 92.06 83 ASP A N 1
ATOM 659 C CA . ASP A 1 83 ? 4.170 13.875 -12.990 1.00 92.06 83 ASP A CA 1
ATOM 660 C C . ASP A 1 83 ? 2.948 12.994 -12.661 1.00 92.06 83 ASP A C 1
ATOM 662 O O . ASP A 1 83 ? 1.983 13.471 -12.070 1.00 92.06 83 ASP A O 1
ATOM 666 N N . ASP A 1 84 ? 2.990 11.716 -13.028 1.00 93.12 84 ASP A N 1
ATOM 667 C CA . ASP A 1 84 ? 1.938 10.718 -12.836 1.00 93.12 84 ASP A CA 1
ATOM 668 C C . ASP A 1 84 ? 2.294 9.660 -11.773 1.00 93.12 84 ASP A C 1
ATOM 670 O O . ASP A 1 84 ? 1.672 8.594 -11.729 1.00 93.12 84 ASP A O 1
ATOM 674 N N . VAL A 1 85 ? 3.318 9.914 -10.952 1.00 95.50 85 VAL A N 1
ATOM 675 C CA . VAL A 1 85 ? 3.827 8.995 -9.928 1.00 95.50 85 VAL A CA 1
ATOM 676 C C . VAL A 1 85 ? 3.531 9.533 -8.535 1.00 95.50 85 VAL A C 1
ATOM 678 O O . VAL A 1 85 ? 3.857 10.674 -8.209 1.00 95.50 85 VAL A O 1
ATOM 681 N N . TRP A 1 86 ? 2.988 8.666 -7.686 1.00 97.62 86 TRP A N 1
ATOM 682 C CA . TRP A 1 86 ? 2.743 8.923 -6.271 1.00 97.62 86 TRP A CA 1
ATOM 683 C C . TRP A 1 86 ? 3.597 7.985 -5.431 1.00 97.62 86 TRP A C 1
ATOM 685 O O . TRP A 1 86 ? 3.503 6.765 -5.584 1.00 97.62 86 TRP A O 1
ATOM 695 N N . LEU A 1 87 ? 4.423 8.550 -4.552 1.00 97.50 87 LEU A N 1
ATOM 696 C CA . LEU A 1 87 ? 5.326 7.807 -3.685 1.00 97.50 87 LEU A CA 1
ATOM 697 C C . LEU A 1 87 ? 4.924 7.938 -2.221 1.00 97.50 87 LEU A C 1
ATOM 699 O O . LEU A 1 87 ? 4.479 8.986 -1.748 1.00 97.50 87 LEU A O 1
ATOM 703 N N . PHE A 1 88 ? 5.137 6.848 -1.502 1.00 98.00 88 PHE A N 1
ATOM 704 C CA . PHE A 1 88 ? 4.813 6.692 -0.102 1.00 98.00 88 PHE A CA 1
ATOM 705 C C . PHE A 1 88 ? 5.979 6.053 0.641 1.00 98.00 88 PHE A C 1
ATOM 707 O O . PHE A 1 88 ? 6.681 5.191 0.103 1.00 98.00 88 PHE A O 1
ATOM 714 N N . GLU A 1 89 ? 6.137 6.436 1.900 1.00 96.56 89 GLU A N 1
ATOM 715 C CA . GLU A 1 89 ? 7.253 6.013 2.740 1.00 96.56 89 GLU A CA 1
ATOM 716 C C . GLU A 1 89 ? 6.723 5.314 4.001 1.00 96.56 89 GLU A C 1
ATOM 718 O O . GLU A 1 89 ? 6.498 5.946 5.034 1.00 96.56 89 GLU A O 1
ATOM 723 N N . PRO A 1 90 ? 6.445 3.999 3.930 1.00 96.38 90 PRO A N 1
ATOM 724 C CA . PRO A 1 90 ? 6.187 3.220 5.133 1.00 96.38 90 PRO A CA 1
ATOM 725 C C . PRO A 1 90 ? 7.461 3.121 5.985 1.00 96.38 90 PRO A C 1
ATOM 727 O O . PRO A 1 90 ? 8.563 2.984 5.455 1.00 96.38 90 PRO A O 1
ATOM 730 N N . ASP A 1 91 ? 7.304 3.106 7.310 1.00 95.19 91 ASP A N 1
ATOM 731 C CA . ASP A 1 91 ? 8.417 2.979 8.263 1.00 95.19 91 ASP A CA 1
ATOM 732 C C . ASP A 1 91 ? 8.965 1.538 8.287 1.00 95.19 91 ASP A C 1
ATOM 734 O O . ASP A 1 91 ? 8.611 0.705 9.130 1.00 95.19 91 ASP A O 1
ATOM 738 N N . ILE A 1 92 ? 9.782 1.209 7.284 1.00 95.62 92 ILE A N 1
ATOM 739 C CA . ILE A 1 92 ? 10.441 -0.087 7.117 1.00 95.62 92 ILE A CA 1
ATOM 740 C C . ILE A 1 92 ? 11.896 0.035 7.598 1.00 95.62 92 ILE A C 1
ATOM 742 O O . ILE A 1 92 ? 12.680 0.771 7.005 1.00 95.62 92 ILE A O 1
ATOM 746 N N . PRO A 1 93 ? 12.324 -0.736 8.616 1.00 94.25 93 PRO A N 1
ATOM 747 C CA . PRO A 1 93 ? 13.715 -0.728 9.057 1.00 94.25 93 PRO A CA 1
ATOM 748 C C . PRO A 1 93 ? 14.679 -1.183 7.953 1.00 94.25 93 PRO A C 1
ATOM 750 O O . PRO A 1 93 ? 14.461 -2.237 7.357 1.00 94.25 93 PRO A O 1
ATOM 753 N N . GLU A 1 94 ? 15.815 -0.497 7.787 1.00 88.44 94 GLU A N 1
ATOM 754 C CA . GLU A 1 94 ? 16.825 -0.779 6.741 1.00 88.44 94 GLU A CA 1
ATOM 755 C C . GLU A 1 94 ? 17.321 -2.237 6.699 1.00 88.44 94 GLU A C 1
ATOM 757 O O . GLU A 1 94 ? 17.706 -2.759 5.657 1.00 88.44 94 GLU A O 1
ATOM 762 N N . LYS A 1 95 ? 17.298 -2.935 7.841 1.00 91.19 95 LYS A N 1
ATOM 763 C CA . LYS A 1 95 ? 17.681 -4.356 7.939 1.00 91.19 95 LYS A CA 1
ATOM 764 C C . LYS A 1 95 ? 16.725 -5.309 7.209 1.00 91.19 95 LYS A C 1
ATOM 766 O O . LYS A 1 95 ? 17.036 -6.494 7.074 1.00 91.19 95 LYS A O 1
ATOM 771 N N . ILE A 1 96 ? 15.533 -4.848 6.833 1.00 95.19 96 ILE A N 1
ATOM 772 C CA . ILE A 1 96 ? 14.549 -5.649 6.112 1.00 95.19 96 ILE A CA 1
ATOM 773 C C . ILE A 1 96 ? 14.958 -5.700 4.645 1.00 95.19 96 ILE A C 1
ATOM 775 O O . ILE A 1 96 ? 14.784 -4.751 3.890 1.00 95.19 96 ILE A O 1
ATOM 779 N N . ASN A 1 97 ? 15.490 -6.848 4.237 1.00 94.38 97 ASN A N 1
ATOM 780 C CA . ASN A 1 97 ? 15.874 -7.064 2.854 1.00 94.38 97 ASN A CA 1
ATOM 781 C C . ASN A 1 97 ? 14.647 -7.381 1.985 1.00 94.38 97 ASN A C 1
ATOM 783 O O . ASN A 1 97 ? 14.032 -8.442 2.133 1.00 94.38 97 ASN A O 1
ATOM 787 N N . ILE A 1 98 ? 14.322 -6.482 1.060 1.00 97.56 98 ILE A N 1
ATOM 788 C CA . ILE A 1 98 ? 13.272 -6.668 0.055 1.00 97.56 98 ILE A CA 1
ATOM 789 C C . ILE A 1 98 ? 13.946 -7.204 -1.205 1.00 97.56 98 ILE A C 1
ATOM 791 O O . ILE A 1 98 ? 14.541 -6.450 -1.970 1.00 97.56 98 ILE A O 1
ATOM 795 N N . ILE A 1 99 ? 13.906 -8.517 -1.411 1.00 97.19 99 ILE A N 1
ATOM 796 C CA . ILE A 1 99 ? 14.527 -9.129 -2.594 1.00 97.19 99 ILE A CA 1
ATOM 797 C C . ILE A 1 99 ? 13.757 -8.756 -3.872 1.00 97.19 99 ILE A C 1
ATOM 799 O O . ILE A 1 99 ? 12.545 -8.561 -3.792 1.00 97.19 99 ILE A O 1
ATOM 803 N N . PRO A 1 100 ? 14.407 -8.698 -5.048 1.00 97.81 100 PRO A N 1
ATOM 804 C CA . PRO A 1 100 ? 13.691 -8.595 -6.316 1.00 97.81 100 PRO A CA 1
ATOM 805 C C . PRO A 1 100 ? 12.663 -9.725 -6.476 1.00 97.81 100 PRO A C 1
ATOM 807 O O . PRO A 1 100 ? 12.990 -10.902 -6.314 1.00 97.81 100 PRO A O 1
ATOM 810 N N . GLU A 1 101 ? 11.414 -9.363 -6.757 1.00 97.94 101 GLU A N 1
ATOM 811 C CA . GLU A 1 101 ? 10.269 -10.274 -6.810 1.00 97.94 101 GLU A CA 1
ATOM 812 C C . GLU A 1 101 ? 9.168 -9.657 -7.688 1.00 97.94 101 GLU A C 1
ATOM 814 O O . GLU A 1 101 ? 8.764 -8.520 -7.464 1.00 97.94 101 GLU A O 1
ATOM 819 N N . ASN A 1 102 ? 8.676 -10.387 -8.695 1.00 97.75 102 ASN A N 1
ATOM 820 C CA . ASN A 1 102 ? 7.674 -9.884 -9.649 1.00 97.75 102 ASN A CA 1
ATOM 821 C C . ASN A 1 102 ? 8.040 -8.516 -10.272 1.00 97.75 102 ASN A C 1
ATOM 823 O O . ASN A 1 102 ? 7.218 -7.599 -10.337 1.00 97.75 102 ASN A O 1
ATOM 827 N N . THR A 1 103 ? 9.295 -8.367 -10.695 1.00 97.44 103 THR A N 1
ATOM 828 C CA . THR A 1 103 ? 9.766 -7.173 -11.405 1.00 97.44 103 THR A CA 1
ATOM 829 C C . THR A 1 103 ? 9.115 -7.079 -12.792 1.00 97.44 103 THR A C 1
ATOM 831 O O . THR A 1 103 ? 8.947 -8.120 -13.439 1.00 97.44 103 THR A O 1
ATOM 834 N N . PRO A 1 104 ? 8.770 -5.877 -13.288 1.00 95.19 104 PRO A N 1
ATOM 835 C CA . PRO A 1 104 ? 8.172 -5.703 -14.607 1.00 95.19 104 PRO A CA 1
ATOM 836 C C . PRO A 1 104 ? 9.017 -6.265 -15.748 1.00 95.19 104 PRO A C 1
ATOM 838 O O . PRO A 1 104 ? 10.247 -6.272 -15.697 1.00 95.19 104 PRO A O 1
ATOM 841 N N . LEU A 1 105 ? 8.335 -6.671 -16.819 1.00 91.19 105 LEU A N 1
ATOM 842 C CA . LEU A 1 105 ? 8.941 -7.064 -18.087 1.00 91.19 105 LEU A CA 1
ATOM 843 C C . LEU A 1 105 ? 8.218 -6.319 -19.214 1.00 91.19 105 LEU A C 1
ATOM 845 O O . LEU A 1 105 ? 7.040 -6.563 -19.464 1.00 91.19 105 LEU A O 1
ATOM 849 N N . GLY A 1 106 ? 8.921 -5.420 -19.902 1.00 92.44 106 GLY A N 1
ATOM 850 C CA . GLY A 1 106 ? 8.387 -4.684 -21.052 1.00 92.44 106 GLY A CA 1
ATOM 851 C C . GLY A 1 106 ? 7.588 -3.435 -20.678 1.00 92.44 106 GLY A C 1
ATOM 852 O O . GLY A 1 106 ? 8.058 -2.337 -20.945 1.00 92.44 106 GLY A O 1
ATOM 853 N N . SER A 1 107 ? 6.409 -3.582 -20.072 1.00 93.50 107 SER A N 1
ATOM 854 C CA . SER A 1 107 ? 5.621 -2.438 -19.593 1.00 93.50 107 SER A CA 1
ATOM 855 C C . SER A 1 107 ? 4.944 -2.698 -18.253 1.00 93.50 107 SER A C 1
ATOM 857 O O . SER A 1 107 ? 4.761 -3.834 -17.809 1.00 93.50 107 SER A O 1
ATOM 859 N N . VAL A 1 108 ? 4.605 -1.602 -17.584 1.00 94.06 108 VAL A N 1
ATOM 860 C CA . VAL A 1 108 ? 3.889 -1.563 -16.316 1.00 94.06 108 VAL A CA 1
ATOM 861 C C . VAL A 1 108 ? 2.507 -0.981 -16.580 1.00 94.06 108 VAL A C 1
ATOM 863 O O . VAL A 1 108 ? 2.424 0.187 -16.961 1.00 94.06 108 VAL A O 1
ATOM 866 N N . PRO A 1 109 ? 1.423 -1.745 -16.362 1.00 94.00 109 PRO A N 1
ATOM 867 C CA . PRO A 1 109 ? 0.070 -1.235 -16.523 1.00 94.00 109 PRO A CA 1
ATOM 868 C C . PRO A 1 109 ? -0.212 -0.033 -15.619 1.00 94.00 109 PRO A C 1
ATOM 870 O O . PRO A 1 109 ? 0.307 0.051 -14.500 1.00 94.00 109 PRO A O 1
ATOM 873 N N . LYS A 1 110 ? -1.121 0.838 -16.063 1.00 95.62 110 LYS A N 1
ATOM 874 C CA . LYS A 1 110 ? -1.721 1.881 -15.221 1.00 95.62 110 LYS A CA 1
ATOM 875 C C . LYS A 1 110 ? -2.199 1.297 -13.884 1.00 95.62 110 LYS A C 1
ATOM 877 O O . LYS A 1 110 ? -2.697 0.172 -13.837 1.00 95.62 110 LYS A O 1
ATOM 882 N N . SER A 1 111 ? -2.082 2.086 -12.817 1.00 96.88 111 SER A N 1
ATOM 883 C CA . SER A 1 111 ? -2.528 1.746 -11.462 1.00 96.88 111 SER A CA 1
ATOM 884 C C . SER A 1 111 ? -1.751 0.617 -10.789 1.00 96.88 111 SER A C 1
ATOM 886 O O . SER A 1 111 ? -2.134 0.181 -9.702 1.00 96.88 111 SER A O 1
ATOM 888 N N . SER A 1 112 ? -0.656 0.150 -11.394 1.00 97.31 112 SER A N 1
ATOM 889 C CA . SER A 1 112 ? 0.217 -0.838 -10.766 1.00 97.31 112 SER A CA 1
ATOM 890 C C . SER A 1 112 ? 0.787 -0.278 -9.468 1.00 97.31 112 SER A C 1
ATOM 892 O O . SER A 1 112 ? 1.378 0.797 -9.463 1.00 97.31 112 SER A O 1
ATOM 894 N N . LEU A 1 113 ? 0.623 -1.026 -8.382 1.00 98.25 113 LEU A N 1
ATOM 895 C CA . LEU A 1 113 ? 1.219 -0.746 -7.083 1.00 98.25 113 LEU A CA 1
ATOM 896 C C . LEU A 1 113 ? 2.550 -1.492 -6.996 1.00 98.25 113 LEU A C 1
ATOM 898 O O . LEU A 1 113 ? 2.599 -2.712 -7.196 1.00 98.25 113 LEU A O 1
ATOM 902 N N . GLY A 1 114 ? 3.620 -0.768 -6.697 1.00 98.19 114 GLY A N 1
ATOM 903 C CA . GLY A 1 114 ? 4.967 -1.309 -6.593 1.00 98.19 114 GLY A CA 1
ATOM 904 C C . GLY A 1 114 ? 5.644 -0.963 -5.276 1.00 98.19 114 GLY A C 1
ATOM 905 O O . GLY A 1 114 ? 5.264 -0.013 -4.597 1.00 98.19 114 GLY A O 1
ATOM 906 N N . MET A 1 115 ? 6.667 -1.739 -4.932 1.00 98.50 115 MET A N 1
ATOM 907 C CA . MET A 1 115 ? 7.553 -1.466 -3.805 1.00 98.50 115 MET A CA 1
ATOM 908 C C . MET A 1 115 ? 9.005 -1.594 -4.254 1.00 98.50 115 MET A C 1
ATOM 910 O O . MET A 1 115 ? 9.376 -2.576 -4.901 1.00 98.50 115 MET A O 1
ATOM 914 N N . THR A 1 116 ? 9.831 -0.605 -3.929 1.00 98.38 116 THR A N 1
ATOM 915 C CA . THR A 1 116 ? 11.238 -0.587 -4.321 1.00 98.38 116 THR A CA 1
ATOM 916 C C . THR A 1 116 ? 11.982 -1.684 -3.573 1.00 98.38 116 THR A C 1
ATOM 918 O O . THR A 1 116 ? 11.879 -1.809 -2.350 1.00 98.38 116 THR A O 1
ATOM 921 N N . ASN A 1 117 ? 12.734 -2.490 -4.314 1.00 97.94 117 ASN A N 1
ATOM 922 C CA . ASN A 1 117 ? 13.513 -3.595 -3.771 1.00 97.94 117 ASN A CA 1
ATOM 923 C C . ASN A 1 117 ? 14.971 -3.186 -3.495 1.00 97.94 117 ASN A C 1
ATOM 925 O O . ASN A 1 117 ? 15.417 -2.089 -3.826 1.00 97.94 117 ASN A O 1
ATOM 929 N N . ALA A 1 118 ? 15.734 -4.094 -2.891 1.00 95.44 118 ALA A N 1
ATOM 930 C CA . ALA A 1 118 ? 17.097 -3.856 -2.423 1.00 95.44 118 ALA A CA 1
ATOM 931 C C . ALA A 1 118 ? 18.148 -3.684 -3.538 1.00 95.44 118 ALA A C 1
ATOM 933 O O . ALA A 1 118 ? 19.317 -3.448 -3.236 1.00 95.44 118 ALA A O 1
ATOM 934 N N . SER A 1 119 ? 17.777 -3.785 -4.822 1.00 95.12 119 SER A N 1
ATOM 935 C CA . SER A 1 119 ? 18.683 -3.410 -5.920 1.00 95.12 119 SER A CA 1
ATOM 936 C C . SER A 1 119 ? 18.838 -1.889 -6.070 1.00 95.12 119 SER A C 1
ATOM 938 O O . SER A 1 119 ? 19.730 -1.425 -6.785 1.00 95.12 119 SER A O 1
ATOM 940 N N . ARG A 1 120 ? 18.001 -1.104 -5.377 1.00 95.31 120 ARG A N 1
ATOM 941 C CA . ARG A 1 120 ? 18.005 0.362 -5.374 1.00 95.31 120 ARG A CA 1
ATOM 942 C C . ARG A 1 120 ? 18.151 0.911 -3.958 1.00 95.31 120 ARG A C 1
ATOM 944 O O . ARG A 1 120 ? 17.881 0.227 -2.975 1.00 95.31 120 ARG A O 1
ATOM 951 N N . ARG A 1 121 ? 18.611 2.164 -3.852 1.00 87.62 121 ARG A N 1
ATOM 952 C CA . ARG A 1 121 ? 18.852 2.823 -2.554 1.00 87.62 121 ARG A CA 1
ATOM 953 C C . ARG A 1 121 ? 17.556 3.135 -1.804 1.00 87.62 121 ARG A C 1
ATOM 955 O O . ARG A 1 121 ? 17.566 3.098 -0.583 1.00 87.62 121 ARG A O 1
ATOM 962 N N . GLY A 1 122 ? 16.461 3.402 -2.518 1.00 84.00 122 GLY A N 1
ATOM 963 C CA . GLY A 1 122 ? 15.147 3.700 -1.938 1.00 84.00 122 GLY A CA 1
ATOM 964 C C . GLY A 1 122 ? 14.349 2.463 -1.516 1.00 84.00 122 GLY A C 1
ATOM 965 O O . GLY A 1 122 ? 13.136 2.441 -1.702 1.00 84.00 122 GLY A O 1
ATOM 966 N N . GLY A 1 123 ? 15.013 1.405 -1.035 1.00 92.50 123 GLY A N 1
ATOM 967 C CA . GLY A 1 123 ? 14.363 0.148 -0.657 1.00 92.50 123 GLY A CA 1
ATOM 968 C C . GLY A 1 123 ? 13.225 0.372 0.341 1.00 92.50 123 GLY A C 1
ATOM 969 O O . GLY A 1 123 ? 13.429 0.984 1.382 1.00 92.50 123 GLY A O 1
ATOM 970 N N . GLY A 1 124 ? 12.032 -0.132 0.023 1.00 96.44 124 GLY A N 1
ATOM 971 C CA . GLY A 1 124 ? 10.839 0.013 0.862 1.00 96.44 124 GLY A CA 1
ATOM 972 C C . GLY A 1 124 ? 9.888 1.140 0.465 1.00 96.44 124 GLY A C 1
ATOM 973 O O . GLY A 1 124 ? 8.739 1.103 0.904 1.00 96.44 124 GLY A O 1
ATOM 974 N N . LEU A 1 125 ? 10.293 2.070 -0.411 1.00 97.50 125 LEU A N 1
ATOM 975 C CA . LEU A 1 125 ? 9.362 3.048 -0.981 1.00 97.50 125 LEU A CA 1
ATOM 976 C C . LEU A 1 125 ? 8.243 2.334 -1.733 1.00 97.50 125 LEU A C 1
ATOM 978 O O . LEU A 1 125 ? 8.493 1.427 -2.529 1.00 97.50 125 LEU A O 1
ATOM 982 N N . VAL A 1 126 ? 7.010 2.761 -1.496 1.00 98.38 126 VAL A N 1
ATOM 983 C CA . VAL A 1 126 ? 5.830 2.261 -2.201 1.00 98.38 126 VAL A CA 1
ATOM 984 C C . VAL A 1 126 ? 5.426 3.295 -3.234 1.00 98.38 126 VAL A C 1
ATOM 986 O O . VAL A 1 126 ? 5.446 4.490 -2.959 1.00 98.38 126 VAL A O 1
ATOM 989 N N . GLY A 1 127 ? 5.064 2.844 -4.426 1.00 97.75 127 GLY A N 1
ATOM 990 C CA . GLY A 1 127 ? 4.751 3.727 -5.535 1.00 97.75 127 GLY A CA 1
ATOM 991 C C . GLY A 1 127 ? 3.573 3.236 -6.347 1.00 97.75 127 GLY A C 1
ATOM 992 O O . GLY A 1 127 ? 3.355 2.031 -6.487 1.00 97.75 127 GLY A O 1
ATOM 993 N N . VAL A 1 128 ? 2.823 4.178 -6.899 1.00 98.00 128 VAL A N 1
ATOM 994 C CA . VAL A 1 128 ? 1.784 3.910 -7.886 1.00 98.00 128 VAL A CA 1
ATOM 995 C C . VAL A 1 128 ? 1.871 4.916 -9.020 1.00 98.00 128 VAL A C 1
ATOM 997 O O . VAL A 1 128 ? 2.232 6.074 -8.813 1.00 98.00 128 VAL A O 1
ATOM 1000 N N . ARG A 1 129 ? 1.534 4.457 -10.226 1.00 94.12 129 ARG A N 1
ATOM 1001 C CA . ARG A 1 129 ? 1.577 5.263 -11.444 1.00 94.12 129 ARG A CA 1
ATOM 1002 C C . ARG A 1 129 ? 0.198 5.366 -12.095 1.00 94.12 129 ARG A C 1
ATOM 1004 O O . ARG A 1 129 ? -0.491 4.355 -12.245 1.00 94.12 129 ARG A O 1
ATOM 1011 N N . GLU A 1 130 ? -0.200 6.566 -12.512 1.00 93.75 130 GLU A N 1
ATOM 1012 C CA . GLU A 1 130 ? -1.500 6.808 -13.158 1.00 93.75 130 GLU A CA 1
ATOM 1013 C C . GLU A 1 130 ? -1.533 6.449 -14.649 1.00 93.75 130 GLU A C 1
ATOM 1015 O O . GLU A 1 130 ? -2.620 6.339 -15.223 1.00 93.75 130 GLU A O 1
ATOM 1020 N N . SER A 1 131 ? -0.377 6.258 -15.286 1.00 93.56 131 SER A N 1
ATOM 1021 C CA . SER A 1 131 ? -0.259 5.875 -16.694 1.00 93.56 131 SER A CA 1
ATOM 1022 C C . SER A 1 131 ? 0.533 4.576 -16.890 1.00 93.56 131 SER A C 1
ATOM 1024 O O . SER A 1 131 ? 1.226 4.105 -15.987 1.00 93.56 131 SER A O 1
ATOM 1026 N N . GLU A 1 132 ? 0.387 3.957 -18.065 1.00 95.19 132 GLU A N 1
ATOM 1027 C CA . GLU A 1 132 ? 1.256 2.849 -18.469 1.00 95.19 132 GLU A CA 1
ATOM 1028 C C . GLU A 1 132 ? 2.659 3.378 -18.790 1.00 95.19 132 GLU A C 1
ATOM 1030 O O . GLU A 1 132 ? 2.803 4.438 -19.398 1.00 95.19 132 GLU A O 1
ATOM 1035 N N . ASN A 1 133 ? 3.698 2.631 -18.415 1.00 95.38 133 ASN A N 1
ATOM 1036 C CA . ASN A 1 133 ? 5.077 3.023 -18.686 1.00 95.38 133 ASN A CA 1
ATOM 1037 C C . ASN A 1 133 ? 5.936 1.827 -19.119 1.00 95.38 133 ASN A C 1
ATOM 1039 O O . ASN A 1 133 ? 5.828 0.742 -18.550 1.00 95.38 133 ASN A O 1
ATOM 1043 N N . ALA A 1 134 ? 6.781 2.028 -20.132 1.00 94.69 134 ALA A N 1
ATOM 1044 C CA . ALA A 1 134 ? 7.644 0.992 -20.708 1.00 94.69 134 ALA A CA 1
ATOM 1045 C C . ALA A 1 134 ? 9.120 1.092 -20.272 1.00 94.69 134 ALA A C 1
ATOM 1047 O O . ALA A 1 134 ? 9.941 0.279 -20.687 1.00 94.69 134 ALA A O 1
ATOM 1048 N N . GLU A 1 135 ? 9.462 2.076 -19.438 1.00 92.44 135 GLU A N 1
ATOM 1049 C CA . GLU A 1 135 ? 10.841 2.361 -19.021 1.00 92.44 135 GLU A CA 1
ATOM 1050 C C . GLU A 1 135 ? 11.036 2.249 -17.500 1.00 92.44 135 GLU A C 1
ATOM 1052 O O . GLU A 1 135 ? 12.060 1.742 -17.041 1.00 92.44 135 GLU A O 1
A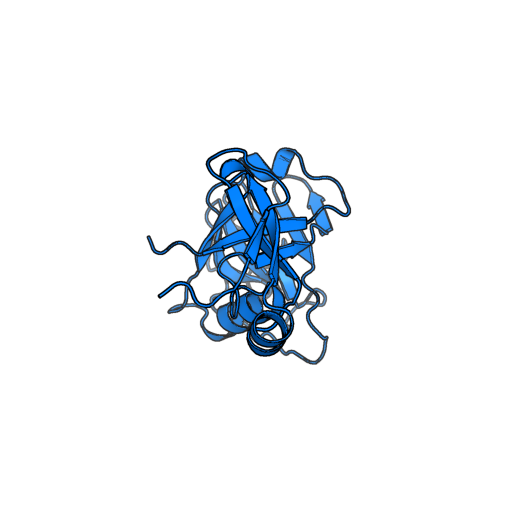TOM 1057 N N . PHE A 1 136 ? 10.049 2.682 -16.709 1.00 94.75 136 PHE A N 1
ATOM 1058 C CA . PHE A 1 136 ? 10.136 2.782 -15.252 1.00 94.75 136 PHE A CA 1
ATOM 1059 C C . PHE A 1 136 ? 8.978 2.086 -14.534 1.00 94.75 136 PHE A C 1
ATOM 1061 O O . PHE A 1 136 ? 7.832 2.076 -14.989 1.00 94.75 136 PHE A O 1
ATOM 1068 N N . GLY A 1 137 ? 9.289 1.536 -13.362 1.00 95.12 137 GLY A N 1
ATOM 1069 C CA . GLY A 1 137 ? 8.344 0.929 -12.435 1.00 95.12 137 GLY A CA 1
ATOM 1070 C C . GLY A 1 137 ? 7.382 1.932 -11.780 1.00 95.12 137 GLY A C 1
ATOM 1071 O O . GLY A 1 137 ? 7.531 3.152 -11.931 1.00 95.12 137 GLY A O 1
ATOM 1072 N N . PRO A 1 138 ? 6.416 1.437 -10.982 1.00 96.62 138 PRO A N 1
ATOM 1073 C CA . PRO A 1 138 ? 5.506 2.281 -10.203 1.00 96.62 138 PRO A CA 1
ATOM 1074 C C . PRO A 1 138 ? 6.198 3.173 -9.175 1.00 96.62 138 PRO A C 1
ATOM 1076 O O . PRO A 1 138 ? 5.651 4.195 -8.786 1.00 96.62 138 PRO A O 1
ATOM 1079 N N . THR A 1 139 ? 7.393 2.787 -8.729 1.00 96.31 139 THR A N 1
ATOM 1080 C CA . THR A 1 139 ? 8.201 3.558 -7.774 1.00 96.31 139 THR A CA 1
ATOM 1081 C C . THR A 1 139 ? 9.159 4.534 -8.455 1.00 96.31 139 THR A C 1
ATOM 1083 O O . THR A 1 139 ? 10.059 5.056 -7.807 1.00 96.31 139 THR A O 1
ATOM 1086 N N . ALA A 1 140 ? 9.004 4.736 -9.769 1.00 94.94 140 ALA A N 1
ATOM 1087 C CA . ALA A 1 140 ? 9.921 5.463 -10.650 1.00 94.94 140 ALA A CA 1
ATOM 1088 C C . ALA A 1 140 ? 11.356 4.919 -10.740 1.00 94.94 140 ALA A C 1
ATOM 1090 O O . ALA A 1 140 ? 12.178 5.452 -11.482 1.00 94.94 140 ALA A O 1
ATOM 1091 N N . GLU A 1 141 ? 11.651 3.823 -10.053 1.00 96.00 141 GLU A N 1
ATOM 1092 C CA . GLU A 1 141 ? 12.873 3.061 -10.265 1.00 96.00 141 GLU A CA 1
ATOM 1093 C C . GLU A 1 141 ? 12.794 2.264 -11.579 1.00 96.00 141 GLU A C 1
ATOM 1095 O O . GLU A 1 141 ? 11.696 1.910 -12.024 1.00 96.00 141 GLU A O 1
ATOM 1100 N N . PRO A 1 142 ? 13.933 1.919 -12.204 1.00 95.88 142 PRO A N 1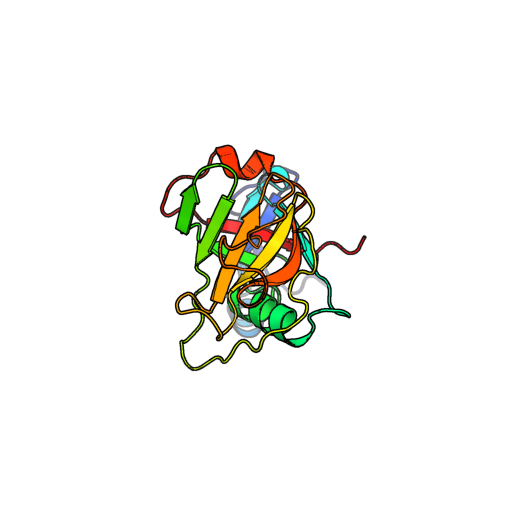
ATOM 1101 C CA . PRO A 1 142 ? 13.976 0.954 -13.302 1.00 95.88 142 PRO A CA 1
ATOM 1102 C C . PRO A 1 142 ? 13.328 -0.383 -12.924 1.00 95.88 142 PRO A C 1
ATOM 1104 O O . PRO A 1 142 ? 13.209 -0.715 -11.742 1.00 95.88 142 PRO A O 1
ATOM 1107 N N . PHE A 1 143 ? 12.912 -1.168 -13.918 1.00 96.81 143 PHE A N 1
ATOM 1108 C CA . PHE A 1 143 ? 12.128 -2.390 -13.703 1.00 96.81 143 PHE A CA 1
ATOM 1109 C C . PHE A 1 143 ? 12.758 -3.372 -12.712 1.00 96.81 143 PHE A C 1
ATOM 1111 O O . PHE A 1 143 ? 12.067 -3.897 -11.843 1.00 96.81 143 PHE A O 1
ATOM 1118 N N . GLU A 1 144 ? 14.069 -3.579 -12.764 1.00 95.94 144 GLU A N 1
ATOM 1119 C CA . GLU A 1 144 ? 14.775 -4.457 -11.829 1.00 95.94 144 GLU A CA 1
ATOM 1120 C C . GLU A 1 144 ? 14.701 -3.984 -10.367 1.00 95.94 144 GLU A C 1
ATOM 1122 O O . GLU A 1 144 ? 14.866 -4.788 -9.451 1.00 95.94 144 GLU A O 1
ATOM 1127 N N . GLY A 1 145 ? 14.427 -2.695 -10.152 1.00 97.00 145 GLY A N 1
ATOM 1128 C CA . GLY A 1 145 ? 14.326 -2.033 -8.855 1.00 97.00 145 GLY A CA 1
ATOM 1129 C C . GLY A 1 145 ? 12.933 -1.986 -8.248 1.00 97.00 145 GLY A C 1
ATOM 1130 O O . GLY A 1 145 ? 12.807 -1.600 -7.088 1.00 97.00 145 GLY A O 1
ATOM 1131 N N . SER A 1 146 ? 11.896 -2.377 -8.986 1.00 97.50 146 SER A N 1
ATOM 1132 C CA . SER A 1 146 ? 10.508 -2.212 -8.559 1.00 97.50 146 SER A CA 1
ATOM 1133 C C . SER A 1 146 ? 9.789 -3.558 -8.559 1.00 97.50 146 SER A C 1
ATOM 1135 O O . SER A 1 146 ? 9.626 -4.183 -9.601 1.00 97.50 146 SER A O 1
ATOM 1137 N N . ASN A 1 147 ? 9.350 -4.019 -7.390 1.00 98.50 147 ASN A N 1
ATOM 1138 C CA . ASN A 1 147 ? 8.527 -5.220 -7.273 1.00 98.50 147 ASN A CA 1
ATOM 1139 C C . ASN A 1 147 ? 7.064 -4.839 -7.472 1.00 98.50 147 ASN A C 1
ATOM 1141 O O . ASN A 1 147 ? 6.555 -4.004 -6.725 1.00 98.50 147 ASN A O 1
ATOM 1145 N N . ILE A 1 148 ? 6.362 -5.459 -8.421 1.00 98.31 148 ILE A N 1
ATOM 1146 C CA . ILE A 1 148 ? 4.919 -5.250 -8.568 1.00 98.31 148 ILE A CA 1
ATOM 1147 C C . ILE A 1 148 ? 4.193 -6.067 -7.503 1.00 98.31 148 ILE A C 1
ATOM 1149 O O . ILE A 1 148 ? 4.246 -7.297 -7.503 1.00 98.31 148 ILE A O 1
ATOM 1153 N N . ILE A 1 149 ? 3.485 -5.388 -6.607 1.00 98.38 149 ILE A N 1
ATOM 1154 C CA . ILE A 1 149 ? 2.800 -6.022 -5.475 1.00 98.38 149 ILE A CA 1
ATOM 1155 C C . ILE A 1 149 ? 1.284 -6.039 -5.631 1.00 98.38 149 ILE A C 1
ATOM 1157 O O . ILE A 1 149 ? 0.620 -6.766 -4.895 1.00 98.38 149 ILE A O 1
ATOM 1161 N N . GLY A 1 150 ? 0.722 -5.270 -6.568 1.00 97.88 150 GLY A N 1
ATOM 1162 C CA . GLY A 1 150 ? -0.724 -5.166 -6.693 1.00 97.88 150 GLY A CA 1
ATOM 1163 C C . GLY A 1 150 ? -1.224 -4.078 -7.636 1.00 97.88 150 GLY A C 1
ATOM 1164 O O . GLY A 1 150 ? -0.508 -3.629 -8.530 1.00 97.88 150 GLY A O 1
ATOM 1165 N N . ILE A 1 151 ? -2.466 -3.652 -7.406 1.00 97.88 151 ILE A N 1
ATOM 1166 C CA . ILE A 1 151 ? -3.168 -2.570 -8.111 1.00 97.88 151 ILE A CA 1
ATOM 1167 C C . ILE A 1 151 ? -3.853 -1.663 -7.080 1.00 97.88 151 ILE A C 1
ATOM 1169 O O . ILE A 1 151 ? -4.437 -2.167 -6.119 1.00 97.88 151 ILE A O 1
ATOM 1173 N N . MET A 1 152 ? -3.825 -0.349 -7.307 1.00 97.88 152 MET A N 1
ATOM 1174 C CA . MET A 1 152 ? -4.617 0.644 -6.568 1.00 97.88 152 MET A CA 1
ATOM 1175 C C . MET A 1 152 ? -5.802 1.121 -7.417 1.00 97.88 152 MET A C 1
ATOM 1177 O O . MET A 1 152 ? -5.610 1.574 -8.543 1.00 97.88 152 MET A O 1
ATOM 1181 N N . HIS A 1 153 ? -7.028 1.014 -6.901 1.00 95.56 153 HIS A N 1
ATOM 1182 C CA . HIS A 1 153 ? -8.236 1.215 -7.716 1.00 95.56 153 HIS A CA 1
ATOM 1183 C C . HIS A 1 153 ? -8.694 2.678 -7.810 1.00 95.56 153 HIS A C 1
ATOM 1185 O O . HIS A 1 153 ? -9.154 3.079 -8.874 1.00 95.56 153 HIS A O 1
ATOM 1191 N N . ASP A 1 154 ? -8.507 3.473 -6.753 1.00 90.44 154 ASP A N 1
ATOM 1192 C CA . ASP A 1 154 ? -9.122 4.806 -6.613 1.00 90.44 154 ASP A CA 1
ATOM 1193 C C . ASP A 1 154 ? -8.079 5.946 -6.654 1.00 90.44 154 ASP A C 1
ATOM 1195 O O . ASP A 1 154 ? -7.924 6.716 -5.700 1.00 90.44 154 ASP A O 1
ATOM 1199 N N . LEU A 1 155 ? -7.296 6.030 -7.736 1.00 92.81 155 LEU A N 1
ATOM 1200 C CA . LEU A 1 155 ? -6.180 6.988 -7.851 1.00 92.81 155 LEU A CA 1
ATOM 1201 C C . LEU A 1 155 ? -6.611 8.455 -7.797 1.00 92.81 155 LEU A C 1
ATOM 1203 O O . LEU A 1 155 ? -5.858 9.305 -7.333 1.00 92.81 155 LEU A O 1
ATOM 1207 N N . GLU A 1 156 ? -7.830 8.772 -8.221 1.00 91.88 156 GLU A N 1
ATOM 1208 C CA . GLU A 1 156 ? -8.378 10.126 -8.175 1.00 91.88 156 GLU A CA 1
ATOM 1209 C C . GLU A 1 156 ? -8.427 10.706 -6.753 1.00 91.88 156 GLU A C 1
ATOM 1211 O O . GLU A 1 156 ? -8.389 11.927 -6.581 1.00 91.88 156 GLU A O 1
ATOM 1216 N N . LYS A 1 157 ? -8.454 9.849 -5.723 1.00 92.00 157 LYS A N 1
ATOM 1217 C CA . LYS A 1 157 ? -8.402 10.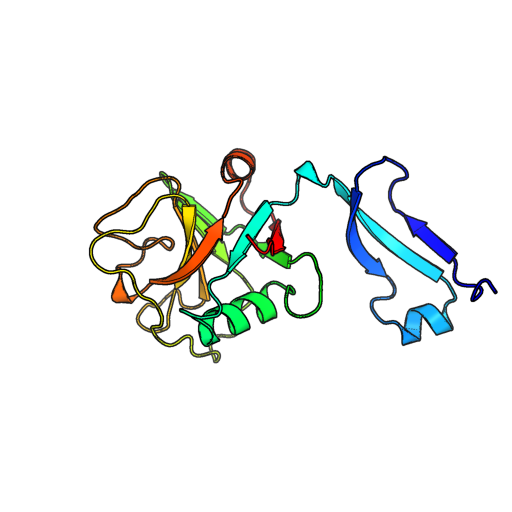267 -4.315 1.00 92.00 157 LYS A CA 1
ATOM 1218 C C . LYS A 1 157 ? -7.045 10.876 -3.944 1.00 92.00 157 LYS A C 1
ATOM 1220 O O . LYS A 1 157 ? -6.989 11.701 -3.034 1.00 92.00 157 LYS A O 1
ATOM 1225 N N . LEU A 1 158 ? -5.976 10.538 -4.671 1.00 93.56 158 LEU A N 1
ATOM 1226 C CA . LEU A 1 158 ? -4.620 11.025 -4.408 1.00 93.56 158 LEU A CA 1
ATOM 1227 C C . LEU A 1 158 ? -4.448 12.510 -4.750 1.00 93.56 158 LEU A C 1
ATOM 1229 O O . LEU A 1 158 ? -3.685 13.203 -4.089 1.00 93.56 158 LEU A O 1
ATOM 1233 N N . GLN A 1 159 ? -5.222 13.045 -5.700 1.00 89.94 159 GLN A N 1
ATOM 1234 C CA . GLN A 1 159 ? -5.089 14.432 -6.179 1.00 89.94 159 GLN A CA 1
ATOM 1235 C C . GLN A 1 159 ? -5.285 15.506 -5.096 1.00 89.94 159 GLN A C 1
ATOM 1237 O O . GLN A 1 159 ? -4.952 16.672 -5.305 1.00 89.94 159 GLN A O 1
ATOM 1242 N N . LYS A 1 160 ? -5.859 15.136 -3.947 1.00 87.12 160 LYS A N 1
ATOM 1243 C CA . LYS A 1 160 ? -6.097 16.037 -2.813 1.00 87.12 160 LYS A CA 1
ATOM 1244 C C . LYS A 1 160 ? -4.964 16.028 -1.781 1.00 87.12 160 LYS A C 1
ATOM 1246 O O . LYS A 1 160 ? -5.031 16.827 -0.846 1.00 87.12 160 LYS A O 1
ATOM 1251 N N . LEU A 1 161 ? -3.976 15.143 -1.932 1.00 92.31 161 LEU A N 1
ATOM 1252 C CA . LEU A 1 161 ? -2.912 14.950 -0.953 1.00 92.31 161 LEU A CA 1
ATOM 1253 C C . LEU A 1 161 ? -1.941 16.122 -0.913 1.00 92.31 161 LEU A C 1
ATOM 1255 O O . LEU A 1 161 ? -1.623 16.758 -1.920 1.00 92.31 161 LEU A O 1
ATOM 1259 N N . LYS A 1 162 ? -1.443 16.370 0.289 1.00 90.81 162 LYS A N 1
ATOM 1260 C CA . LYS A 1 162 ? -0.377 17.310 0.604 1.00 90.81 162 LYS A CA 1
ATOM 1261 C C . LYS A 1 162 ? 0.729 16.567 1.334 1.00 90.81 162 LYS A C 1
ATOM 1263 O O . LYS A 1 162 ? 0.477 15.582 2.021 1.00 90.81 162 LYS A O 1
ATOM 1268 N N . GLU A 1 163 ? 1.957 17.049 1.190 1.00 84.19 163 GLU A N 1
ATOM 1269 C CA . GLU A 1 163 ? 3.105 16.506 1.919 1.00 84.19 163 GLU A CA 1
ATOM 1270 C C . GLU A 1 163 ? 2.806 16.439 3.429 1.00 84.19 163 GLU A C 1
ATOM 1272 O O . GLU A 1 163 ? 2.314 17.408 4.016 1.00 84.19 163 GLU A O 1
ATOM 1277 N N . GLY A 1 164 ? 3.058 15.277 4.039 1.00 85.81 164 GLY A N 1
ATOM 1278 C CA . GLY A 1 164 ? 2.710 14.980 5.433 1.00 85.81 164 GLY A CA 1
ATOM 1279 C C . GLY A 1 164 ? 1.352 14.294 5.641 1.00 85.81 164 GLY A C 1
ATOM 1280 O O . GLY A 1 164 ? 1.077 13.842 6.754 1.00 85.81 164 GLY A O 1
ATOM 1281 N N . ASP A 1 165 ? 0.521 14.164 4.604 1.00 95.38 165 ASP A N 1
ATOM 1282 C CA . ASP A 1 165 ? -0.718 13.389 4.681 1.00 95.38 165 ASP A CA 1
ATOM 1283 C C . ASP A 1 165 ? -0.443 11.879 4.800 1.00 95.38 165 ASP A C 1
ATOM 1285 O O . ASP A 1 165 ? 0.624 11.360 4.474 1.00 95.38 165 ASP A O 1
ATOM 1289 N N . THR A 1 166 ? -1.438 11.131 5.270 1.00 95.50 166 THR A N 1
ATOM 1290 C CA . THR A 1 166 ? -1.419 9.664 5.298 1.00 95.50 166 THR A CA 1
ATOM 1291 C C . THR A 1 166 ? -2.685 9.154 4.640 1.00 95.50 166 THR A C 1
ATOM 1293 O O . THR A 1 166 ? -3.781 9.564 5.024 1.00 95.50 166 THR A O 1
ATOM 1296 N N . ILE A 1 167 ? -2.542 8.244 3.677 1.00 96.50 167 ILE A N 1
ATOM 1297 C CA . ILE A 1 167 ? -3.697 7.566 3.092 1.00 96.50 167 ILE A CA 1
ATOM 1298 C C . ILE A 1 167 ? -4.054 6.313 3.880 1.00 96.50 167 ILE A C 1
ATOM 1300 O O . ILE A 1 167 ? -3.205 5.675 4.510 1.00 96.50 167 ILE A O 1
ATOM 1304 N N . TYR A 1 168 ? -5.326 5.946 3.780 1.00 96.38 168 TYR A N 1
ATOM 1305 C CA . TYR A 1 168 ? -5.878 4.746 4.381 1.00 96.38 168 TYR A CA 1
ATOM 1306 C C . TYR A 1 168 ? -6.249 3.775 3.274 1.00 96.38 168 TYR A C 1
ATOM 1308 O O . TYR A 1 168 ? -6.979 4.122 2.347 1.00 96.38 168 TYR A O 1
ATOM 1316 N N . ILE A 1 169 ? -5.721 2.560 3.360 1.00 97.12 169 ILE A N 1
ATOM 1317 C CA . ILE A 1 169 ? -5.854 1.543 2.318 1.00 97.12 169 ILE A CA 1
ATOM 1318 C C . ILE A 1 169 ? -6.618 0.335 2.836 1.00 97.12 169 ILE A C 1
ATOM 1320 O O . ILE A 1 169 ? -6.477 -0.053 3.996 1.00 97.12 169 ILE A O 1
ATOM 1324 N N . ARG A 1 170 ? -7.392 -0.300 1.962 1.00 96.50 170 ARG A N 1
ATOM 1325 C CA . ARG A 1 170 ? -8.111 -1.538 2.258 1.00 96.50 170 ARG A CA 1
ATOM 1326 C C . ARG A 1 170 ? -7.841 -2.570 1.183 1.00 96.50 170 ARG A C 1
ATOM 1328 O O . ARG A 1 170 ? -8.009 -2.311 -0.004 1.00 96.50 170 ARG A O 1
ATOM 1335 N N . GLU A 1 171 ? -7.468 -3.768 1.609 1.00 96.50 171 GLU A N 1
ATOM 1336 C CA . GLU A 1 171 ? -7.321 -4.886 0.687 1.00 96.50 171 GLU A CA 1
ATOM 1337 C C . GLU A 1 171 ? -8.692 -5.443 0.283 1.00 96.50 171 GLU A C 1
ATOM 1339 O O . GLU A 1 171 ? -9.506 -5.812 1.134 1.00 96.50 171 GLU A O 1
ATOM 1344 N N . VAL A 1 172 ? -8.932 -5.542 -1.024 1.00 95.56 172 VAL A N 1
ATOM 1345 C CA . VAL A 1 172 ? -10.123 -6.161 -1.606 1.00 95.56 172 VAL A CA 1
ATOM 1346 C C . VAL A 1 172 ? -9.733 -7.354 -2.473 1.00 95.56 172 VAL A C 1
ATOM 1348 O O . VAL A 1 172 ? -8.840 -7.276 -3.322 1.00 95.56 172 VAL A O 1
ATOM 1351 N N . LYS A 1 173 ? -10.436 -8.473 -2.272 1.00 85.44 173 LYS A N 1
ATOM 1352 C CA . LYS A 1 173 ? -10.347 -9.640 -3.154 1.00 85.44 173 LYS A CA 1
ATOM 1353 C C . LYS A 1 173 ? -11.263 -9.402 -4.350 1.00 85.44 173 LYS A C 1
ATOM 1355 O O . LYS A 1 173 ? -12.465 -9.220 -4.156 1.00 85.44 173 LYS A O 1
ATOM 1360 N N . ARG A 1 174 ? -10.688 -9.368 -5.548 1.00 63.69 174 ARG A N 1
ATOM 1361 C CA . ARG A 1 174 ? -11.405 -9.256 -6.820 1.00 63.69 174 ARG A CA 1
ATOM 1362 C C . ARG A 1 174 ? -11.111 -10.467 -7.687 1.00 63.69 174 ARG A C 1
ATOM 1364 O O . ARG A 1 174 ? -9.990 -11.005 -7.552 1.00 63.69 174 ARG A O 1
#

pLDDT: mean 93.72, std 6.38, range [45.31, 98.5]

Foldseek 3Di:
DPLLAAEAEPDPDPQKDFPAKPVRDPVVSNVVSYMYTYIDHPVLAWEWAWDCPFQVPVLVQVCVQQVVVPDQKGKWAWADDDDFKTKTAGPDDPPDAFAQTQFDDQKDAAQFWKAFGPVDPRHGMIMHGRHMDRAADRNRHGRSGIHGTTGIDCCVSVVPDDHGDMGMYGYDDD

Sequence (174 aa):
ESRGISLKADSESPKRIVISQEPGTTLDVLKEKQVSVTTMDQDDVIDITLFDDKAPRTVDIFRRFTGLKRYSIGMLPFFFSFDDVWLFEPDIPEKINIIPENTPLGSVPKSSLGMTNASRRGGGLVGVRESENAEFGPTAEPFEGSNIIGIMHDLEKLQKLKEGDTIYIREVKR

Radius of gyration: 17.82 Å; chains: 1; bounding box: 45×33×53 Å